Protein AF-A0A8J6WYE4-F1 (afdb_monomer_lite)

Secondary structure (DSSP, 8-state):
--------HHHHHHHHHHHHHHTT--HHHHHHHHHHHHTT--GGGS-HHHHHHHHHHHHHHT-

Sequence (63 aa):
MLNEFSWSTEGKELLFQVELIHRAIPEGRAAQVAKLLAANTPDELLTAEEQQLVDEVCRLWLK

Foldseek 3Di:
DDDPPPDDLVRQLVVQLVLLVVLVHPNVLSNLLSNVVSVVPPLVPDDPVNNVSVVVSVVSVVD

Structure (mmCIF, N/CA/C/O backbone):
data_AF-A0A8J6WYE4-F1
#
_entry.id   AF-A0A8J6WYE4-F1
#
loop_
_atom_site.group_PDB
_atom_site.id
_atom_site.type_symbol
_atom_site.label_atom_id
_atom_site.label_alt_id
_atom_site.label_comp_id
_atom_site.label_asym_id
_atom_site.label_entity_id
_atom_site.label_seq_id
_atom_site.pdbx_PDB_ins_code
_atom_site.Cartn_x
_atom_site.Cartn_y
_atom_site.Cartn_z
_atom_site.occupancy
_atom_site.B_iso_or_equiv
_atom_site.auth_seq_id
_atom_site.auth_comp_id
_atom_site.auth_asym_id
_atom_site.auth_atom_id
_atom_site.pdbx_PDB_model_num
ATOM 1 N N . MET A 1 1 ? 16.185 -17.585 16.123 1.00 33.25 1 MET A N 1
ATOM 2 C CA . MET A 1 1 ? 14.810 -17.060 15.980 1.00 33.25 1 MET A CA 1
ATOM 3 C C . MET A 1 1 ? 14.930 -15.655 15.427 1.00 33.25 1 MET A C 1
ATOM 5 O O . MET A 1 1 ? 15.859 -14.965 15.823 1.00 33.25 1 MET A O 1
ATOM 9 N N . LEU A 1 2 ? 14.134 -15.345 14.405 1.00 43.56 2 LEU A N 1
ATOM 10 C CA . LEU A 1 2 ? 14.322 -14.228 13.474 1.00 43.56 2 LEU A CA 1
ATOM 11 C C . LEU A 1 2 ? 14.528 -12.900 14.210 1.00 43.56 2 LEU A C 1
ATOM 13 O O . LEU A 1 2 ? 13.754 -12.550 15.091 1.00 43.56 2 LEU A O 1
ATOM 17 N N . ASN A 1 3 ? 15.606 -12.206 13.851 1.00 44.66 3 ASN A N 1
ATOM 18 C CA . ASN A 1 3 ? 15.943 -10.896 14.383 1.00 44.66 3 ASN A CA 1
ATOM 19 C C . ASN A 1 3 ? 14.864 -9.917 13.902 1.00 44.66 3 ASN A C 1
ATOM 21 O O . ASN A 1 3 ? 14.786 -9.631 12.706 1.00 44.66 3 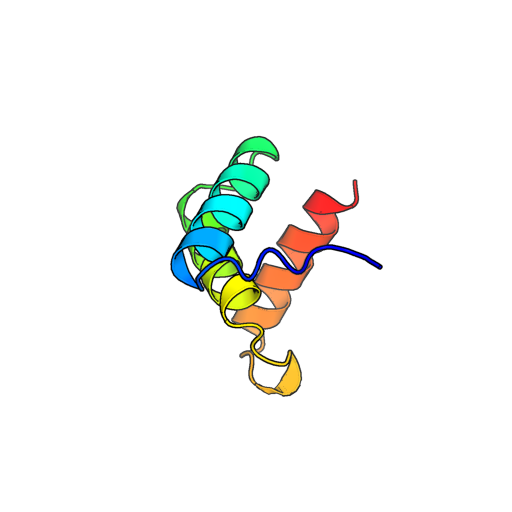ASN A O 1
ATOM 25 N N . GLU A 1 4 ? 13.996 -9.479 14.810 1.00 50.47 4 GLU A N 1
ATOM 26 C CA . GLU A 1 4 ? 12.941 -8.507 14.542 1.00 50.47 4 GLU A CA 1
ATOM 27 C C . GLU A 1 4 ? 13.590 -7.159 14.207 1.00 50.47 4 GLU A C 1
ATOM 29 O O . GLU A 1 4 ? 13.827 -6.315 15.069 1.00 50.47 4 GLU A O 1
ATOM 34 N N . PHE A 1 5 ? 13.910 -6.950 12.929 1.00 53.19 5 PHE A N 1
ATOM 35 C CA . PHE A 1 5 ? 14.125 -5.617 12.387 1.00 53.19 5 PHE A CA 1
ATOM 36 C C . PHE A 1 5 ? 12.790 -4.871 12.492 1.00 53.19 5 PHE A C 1
ATOM 38 O O . PHE A 1 5 ? 11.993 -4.840 11.557 1.00 53.19 5 PHE A O 1
ATOM 45 N N . SER A 1 6 ? 12.521 -4.299 13.665 1.00 62.44 6 SER A N 1
ATOM 46 C CA . SER A 1 6 ? 11.463 -3.317 13.865 1.00 62.44 6 SER A CA 1
ATOM 47 C C . SER A 1 6 ? 11.835 -2.078 13.060 1.00 62.44 6 SER A C 1
ATOM 49 O O . SER A 1 6 ? 12.445 -1.139 13.570 1.00 62.44 6 SER A O 1
ATOM 51 N N . TRP A 1 7 ? 11.525 -2.085 11.770 1.00 69.62 7 TRP A N 1
ATOM 52 C CA . TRP A 1 7 ? 11.580 -0.870 10.978 1.00 69.62 7 TRP A CA 1
ATOM 53 C C . TRP A 1 7 ? 10.571 0.126 11.538 1.00 69.62 7 TRP A C 1
ATOM 55 O O . TRP A 1 7 ? 9.455 -0.265 11.901 1.00 69.62 7 TRP A O 1
ATOM 65 N N . SER A 1 8 ? 10.972 1.399 11.618 1.00 87.50 8 SER A N 1
ATOM 66 C CA . SER A 1 8 ? 10.036 2.473 11.947 1.00 87.50 8 SER A CA 1
ATOM 67 C C . SER A 1 8 ? 8.913 2.501 10.912 1.00 87.50 8 SER A C 1
ATOM 69 O O . SER A 1 8 ? 9.070 1.974 9.804 1.00 87.50 8 SER A O 1
ATOM 71 N N . THR A 1 9 ? 7.777 3.100 11.261 1.00 87.88 9 THR A N 1
ATOM 72 C CA . THR A 1 9 ? 6.662 3.256 10.321 1.00 87.88 9 THR A CA 1
ATOM 73 C C . THR A 1 9 ? 7.143 3.932 9.039 1.00 87.88 9 THR A C 1
ATOM 75 O O . THR A 1 9 ? 6.912 3.401 7.961 1.00 87.88 9 THR A O 1
ATOM 78 N N . GLU A 1 10 ? 7.950 4.990 9.146 1.00 89.06 10 GLU A N 1
ATOM 79 C CA . GLU A 1 10 ? 8.541 5.684 7.996 1.00 89.06 10 GLU A CA 1
ATOM 80 C C . GLU A 1 10 ? 9.455 4.767 7.167 1.00 89.06 10 GLU A C 1
ATOM 82 O O . GLU A 1 10 ? 9.444 4.819 5.939 1.00 89.06 10 GLU A O 1
ATOM 87 N N . GLY A 1 11 ? 10.231 3.892 7.816 1.00 90.88 11 GLY A N 1
ATOM 88 C CA . GLY A 1 11 ? 11.070 2.912 7.124 1.00 90.88 11 GLY A CA 1
ATOM 89 C C . GLY A 1 11 ? 10.255 1.875 6.344 1.00 90.88 11 GLY A C 1
ATOM 90 O O . GLY A 1 11 ? 10.631 1.500 5.233 1.00 90.88 11 GLY A O 1
ATOM 91 N N . LYS A 1 12 ? 9.118 1.438 6.896 1.00 91.62 12 LYS A N 1
ATOM 92 C CA . LYS A 1 12 ? 8.176 0.540 6.211 1.00 91.62 12 LYS A CA 1
ATOM 93 C C . LYS A 1 12 ? 7.479 1.241 5.049 1.00 91.62 12 LYS A C 1
ATOM 95 O O . LYS A 1 12 ? 7.386 0.654 3.976 1.00 91.62 12 LYS A O 1
ATOM 100 N N . GLU A 1 13 ? 7.049 2.489 5.241 1.00 93.81 13 GLU A N 1
ATOM 101 C CA . GLU A 1 13 ? 6.455 3.315 4.184 1.00 93.81 13 GLU A CA 1
ATOM 102 C C . GLU A 1 13 ? 7.410 3.436 2.996 1.00 93.81 13 GLU A C 1
ATOM 104 O O . GLU A 1 13 ? 7.040 3.116 1.869 1.00 93.81 13 GLU A O 1
ATOM 109 N N . LEU A 1 14 ? 8.668 3.807 3.248 1.00 93.62 14 LEU A N 1
ATOM 110 C CA . LEU A 1 14 ? 9.686 3.927 2.205 1.00 93.62 14 LEU A CA 1
ATOM 111 C C . LEU A 1 14 ? 9.928 2.612 1.463 1.00 93.62 14 LEU A C 1
ATOM 113 O O . LEU A 1 14 ? 9.986 2.622 0.233 1.00 93.62 14 LEU A O 1
ATOM 1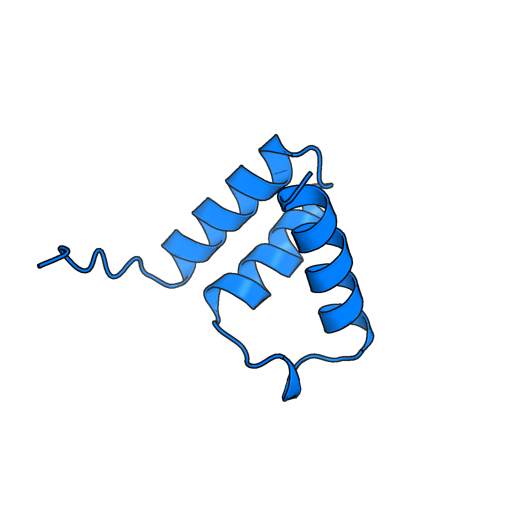17 N N . LEU A 1 15 ? 10.032 1.482 2.174 1.00 93.00 15 LEU A N 1
ATOM 118 C CA . LEU A 1 15 ? 10.174 0.185 1.509 1.00 93.00 15 LEU A CA 1
ATOM 119 C C . LEU A 1 15 ? 8.988 -0.088 0.596 1.00 93.00 15 LEU A C 1
ATOM 121 O O . LEU A 1 15 ? 9.188 -0.390 -0.579 1.00 93.00 15 LEU A O 1
ATOM 125 N N . PHE A 1 16 ? 7.769 -0.021 1.134 1.00 91.94 16 PHE A N 1
ATOM 126 C CA . PHE A 1 16 ? 6.585 -0.343 0.354 1.00 91.94 16 PHE A CA 1
ATOM 127 C C . PHE A 1 16 ? 6.478 0.589 -0.848 1.00 91.94 16 PHE A C 1
ATOM 129 O O . PHE A 1 16 ? 6.276 0.118 -1.959 1.00 91.94 16 PHE A O 1
ATOM 136 N N . GLN A 1 17 ? 6.713 1.888 -0.679 1.00 93.50 17 GLN A N 1
ATOM 137 C CA . GLN A 1 17 ? 6.654 2.833 -1.786 1.00 93.50 17 GLN A CA 1
ATOM 138 C C . GLN A 1 17 ? 7.657 2.481 -2.896 1.00 93.50 17 GLN A C 1
ATOM 140 O O . GLN A 1 17 ? 7.272 2.443 -4.065 1.00 93.50 17 GLN A O 1
ATOM 145 N N . VAL A 1 18 ? 8.911 2.169 -2.550 1.00 94.25 18 VAL A N 1
ATOM 146 C CA . VAL A 1 18 ? 9.943 1.770 -3.524 1.00 94.25 18 VAL A CA 1
ATOM 147 C C . VAL A 1 18 ? 9.568 0.467 -4.233 1.00 94.25 18 VAL A C 1
ATOM 149 O O . VAL A 1 18 ? 9.624 0.393 -5.460 1.00 94.25 18 VAL A O 1
ATOM 152 N N . GLU A 1 19 ? 9.125 -0.542 -3.486 1.00 92.12 19 GLU A N 1
ATOM 153 C CA . GLU A 1 19 ? 8.715 -1.840 -4.031 1.00 92.12 19 GLU A CA 1
ATOM 154 C C . GLU A 1 19 ? 7.516 -1.737 -4.981 1.00 92.12 19 GLU A C 1
ATOM 156 O O . GLU A 1 19 ? 7.449 -2.441 -5.993 1.00 92.12 19 GLU A O 1
ATOM 161 N N . LEU A 1 20 ? 6.569 -0.850 -4.680 1.00 92.19 20 LEU A N 1
ATOM 162 C CA . LEU A 1 20 ? 5.406 -0.601 -5.524 1.00 92.19 20 LEU A CA 1
ATOM 163 C C . LEU A 1 20 ? 5.793 0.153 -6.803 1.00 92.19 20 LEU A C 1
ATOM 165 O O . LEU A 1 20 ? 5.347 -0.217 -7.890 1.00 92.19 20 LEU A O 1
ATOM 169 N N . ILE A 1 21 ? 6.677 1.150 -6.706 1.00 91.94 21 ILE A N 1
ATOM 170 C CA . ILE A 1 21 ? 7.207 1.868 -7.876 1.00 91.94 21 ILE A CA 1
ATOM 171 C C . ILE A 1 21 ? 7.989 0.915 -8.791 1.00 91.94 21 ILE A C 1
ATOM 173 O O . ILE A 1 21 ? 7.802 0.948 -10.007 1.00 91.94 21 ILE A O 1
ATOM 177 N N . HIS A 1 22 ? 8.813 0.020 -8.234 1.00 91.44 22 HIS A N 1
ATOM 178 C CA . HIS A 1 22 ? 9.528 -1.002 -9.010 1.00 91.44 22 HIS A CA 1
ATOM 179 C C . HIS A 1 22 ? 8.589 -1.921 -9.800 1.00 91.44 22 HIS A C 1
ATOM 181 O O . HIS A 1 22 ? 8.948 -2.387 -10.880 1.00 91.44 22 HIS A O 1
ATOM 187 N N . ARG A 1 23 ? 7.365 -2.138 -9.308 1.00 87.75 23 ARG A N 1
ATOM 188 C CA . ARG A 1 23 ? 6.308 -2.888 -10.003 1.00 87.75 23 ARG A CA 1
ATOM 189 C C . ARG A 1 23 ? 5.457 -2.026 -10.940 1.00 87.75 23 ARG A C 1
ATOM 191 O O . ARG A 1 23 ? 4.356 -2.420 -11.313 1.00 87.75 23 ARG A O 1
ATOM 198 N N . ALA A 1 24 ? 5.970 -0.861 -11.334 1.00 88.81 24 ALA A N 1
ATOM 199 C CA . ALA A 1 24 ? 5.325 0.095 -12.228 1.00 88.81 24 ALA A CA 1
ATOM 200 C C . ALA A 1 24 ? 3.991 0.661 -11.706 1.00 88.81 24 ALA A C 1
ATOM 202 O O . ALA A 1 24 ? 3.160 1.126 -12.490 1.00 88.81 24 ALA A O 1
ATOM 203 N N . ILE A 1 25 ? 3.780 0.666 -10.386 1.00 88.31 25 ILE A N 1
ATOM 204 C CA . ILE A 1 25 ? 2.639 1.368 -9.796 1.00 88.31 25 ILE A CA 1
ATOM 205 C C . ILE A 1 25 ? 2.928 2.874 -9.801 1.00 88.31 25 ILE A C 1
ATOM 207 O O . ILE A 1 25 ? 4.021 3.281 -9.399 1.00 88.31 25 ILE A O 1
ATOM 211 N N . PRO A 1 26 ? 1.970 3.723 -10.226 1.00 91.00 26 PRO A N 1
ATOM 212 C CA . PRO A 1 26 ? 2.152 5.170 -10.218 1.00 91.00 26 PRO A CA 1
ATOM 213 C C . PRO A 1 26 ? 2.541 5.689 -8.833 1.00 91.00 26 PRO A C 1
ATOM 215 O O . PRO A 1 26 ? 1.911 5.322 -7.842 1.00 91.00 26 PRO A O 1
ATOM 218 N N . GLU A 1 27 ? 3.521 6.592 -8.777 1.00 88.38 27 GLU A N 1
ATOM 219 C CA . GLU A 1 27 ? 4.124 7.104 -7.536 1.00 88.38 27 GLU A CA 1
ATOM 220 C C . GLU A 1 27 ? 3.089 7.563 -6.496 1.00 88.38 27 GLU A C 1
ATOM 222 O O . GLU A 1 27 ? 3.185 7.195 -5.328 1.00 88.38 27 GLU A O 1
ATOM 227 N N . GLY A 1 28 ? 2.045 8.286 -6.918 1.00 89.94 28 GLY A N 1
ATOM 228 C CA . GLY A 1 28 ? 0.982 8.738 -6.014 1.00 89.94 28 GLY A CA 1
ATOM 229 C 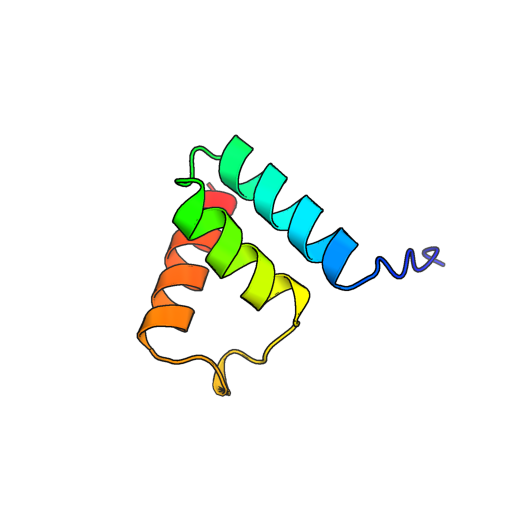C . GLY A 1 28 ? 0.176 7.591 -5.390 1.00 89.94 28 GLY A C 1
ATOM 230 O O . GLY A 1 28 ? -0.120 7.625 -4.197 1.00 89.94 28 GLY A O 1
ATOM 231 N N . ARG A 1 29 ? -0.128 6.541 -6.167 1.00 90.50 29 ARG A N 1
ATOM 232 C CA . ARG A 1 29 ? -0.807 5.336 -5.656 1.00 90.50 29 ARG A CA 1
ATOM 233 C C . ARG A 1 29 ? 0.126 4.522 -4.764 1.00 90.50 29 ARG A C 1
ATOM 235 O O . ARG A 1 29 ? -0.302 4.042 -3.720 1.00 90.50 29 ARG A O 1
ATOM 242 N N . ALA A 1 30 ? 1.394 4.403 -5.153 1.00 90.94 30 ALA A N 1
ATOM 243 C CA . ALA A 1 30 ? 2.414 3.714 -4.375 1.00 90.94 30 ALA A CA 1
ATOM 244 C C . ALA A 1 30 ? 2.593 4.354 -2.991 1.00 90.94 30 ALA A C 1
ATOM 246 O O . ALA A 1 30 ? 2.562 3.643 -1.994 1.00 90.94 30 ALA A O 1
ATOM 247 N N . ALA A 1 31 ? 2.698 5.684 -2.914 1.00 93.25 31 ALA A N 1
ATOM 248 C CA . ALA A 1 31 ? 2.813 6.407 -1.648 1.00 93.25 31 ALA A CA 1
ATOM 249 C C . ALA A 1 31 ? 1.577 6.213 -0.752 1.00 93.25 31 ALA A C 1
ATOM 251 O O . ALA A 1 31 ? 1.703 5.959 0.445 1.00 93.25 31 ALA A O 1
ATOM 252 N N . GLN A 1 32 ? 0.377 6.291 -1.336 1.00 92.38 32 GLN A N 1
ATOM 253 C CA . GLN A 1 32 ? -0.870 6.120 -0.593 1.00 92.38 32 GLN A CA 1
ATOM 254 C C . GLN A 1 32 ? -0.993 4.706 -0.009 1.00 92.38 32 GLN A C 1
ATOM 256 O O . GLN A 1 32 ? -1.262 4.557 1.180 1.00 92.38 32 GLN A O 1
ATOM 261 N N . VAL A 1 33 ? -0.741 3.670 -0.813 1.00 92.50 33 VAL A N 1
ATOM 262 C CA . VAL A 1 33 ? -0.805 2.275 -0.349 1.00 92.50 33 VAL A CA 1
ATOM 263 C C . VAL A 1 33 ? 0.312 1.959 0.637 1.00 92.50 33 VAL A C 1
ATOM 265 O O . VAL A 1 33 ? 0.065 1.300 1.641 1.00 92.50 33 VAL A O 1
ATOM 268 N N . ALA A 1 34 ? 1.523 2.468 0.411 1.00 92.81 34 ALA A N 1
ATOM 269 C CA . ALA A 1 34 ? 2.644 2.279 1.322 1.00 92.81 34 ALA A CA 1
ATOM 270 C C . ALA A 1 34 ? 2.337 2.780 2.736 1.00 92.81 34 ALA A C 1
ATOM 272 O O . ALA A 1 34 ? 2.648 2.093 3.707 1.00 92.81 34 ALA A O 1
ATOM 273 N N . LYS A 1 35 ? 1.667 3.931 2.843 1.00 92.69 35 LYS A N 1
ATOM 274 C CA . LYS A 1 35 ? 1.203 4.482 4.117 1.00 92.69 35 LYS A CA 1
ATOM 275 C C . LYS A 1 35 ? 0.190 3.572 4.812 1.00 92.69 35 LYS A C 1
ATOM 277 O O . LYS A 1 35 ? 0.318 3.317 6.007 1.00 92.69 35 LYS A O 1
ATOM 282 N N . LEU A 1 36 ? -0.788 3.053 4.068 1.00 91.56 36 LEU A N 1
ATOM 283 C CA . LEU A 1 36 ? -1.799 2.134 4.604 1.00 91.56 36 LEU A CA 1
ATOM 284 C C . LEU A 1 36 ? -1.167 0.822 5.099 1.00 91.56 36 LEU A C 1
ATOM 286 O O . LEU A 1 36 ? -1.446 0.385 6.214 1.00 91.56 36 LEU A O 1
ATOM 290 N N . LEU A 1 37 ? -0.261 0.241 4.307 1.00 89.75 37 LEU A N 1
ATOM 291 C CA . LEU A 1 37 ? 0.443 -0.998 4.649 1.00 89.75 37 LEU A CA 1
ATOM 292 C C . LEU A 1 37 ? 1.397 -0.815 5.837 1.00 89.75 37 LEU A C 1
ATOM 294 O O . LEU A 1 37 ? 1.453 -1.660 6.726 1.00 89.75 37 LEU A O 1
ATOM 298 N N . ALA A 1 38 ? 2.141 0.290 5.889 1.00 91.00 38 ALA A N 1
ATOM 299 C CA . ALA A 1 38 ? 3.079 0.564 6.976 1.00 91.00 38 ALA A CA 1
ATOM 300 C C . ALA A 1 38 ? 2.390 0.837 8.315 1.00 91.00 38 ALA A C 1
ATOM 302 O O . ALA A 1 38 ? 2.927 0.468 9.363 1.00 91.00 38 ALA A O 1
ATOM 303 N N . ALA A 1 39 ? 1.202 1.447 8.276 1.00 88.94 39 ALA A N 1
ATOM 304 C CA . ALA A 1 39 ? 0.374 1.679 9.450 1.00 88.94 39 ALA A CA 1
ATOM 305 C C . ALA A 1 39 ? -0.215 0.383 10.036 1.00 88.94 39 ALA A C 1
ATOM 307 O O . ALA A 1 39 ? -0.694 0.411 11.169 1.00 88.94 39 ALA A O 1
ATOM 308 N N . ASN A 1 40 ? -0.166 -0.743 9.302 1.00 85.06 40 ASN A N 1
ATOM 309 C CA . ASN A 1 40 ? -0.863 -1.986 9.654 1.00 85.06 40 ASN A CA 1
ATOM 310 C C . ASN A 1 40 ? -2.341 -1.733 9.997 1.00 85.06 40 ASN A C 1
ATOM 312 O O . ASN A 1 40 ? -2.888 -2.357 10.909 1.00 85.06 40 ASN A O 1
ATOM 316 N N . THR A 1 41 ? -2.973 -0.784 9.302 1.00 83.31 41 THR A N 1
ATOM 317 C CA . THR A 1 41 ? -4.392 -0.499 9.493 1.00 83.31 41 THR A CA 1
ATOM 318 C C . THR A 1 41 ? -5.181 -1.759 9.143 1.00 83.31 41 THR A C 1
ATOM 320 O O . THR A 1 41 ? -5.041 -2.242 8.020 1.00 83.31 41 THR A O 1
ATOM 323 N N . PRO A 1 42 ? -5.985 -2.313 10.069 1.00 84.62 42 PRO A N 1
ATOM 324 C CA . PRO A 1 42 ? -6.859 -3.431 9.754 1.00 84.62 42 PRO A CA 1
ATOM 325 C C . PRO A 1 42 ? -7.771 -3.087 8.580 1.00 84.62 42 PRO A C 1
ATOM 327 O O . PRO A 1 42 ? -8.325 -1.988 8.542 1.00 84.62 42 PRO A O 1
ATOM 330 N N . ASP A 1 43 ? -7.981 -4.041 7.677 1.00 82.56 43 ASP A N 1
ATOM 331 C CA . ASP A 1 43 ? -8.817 -3.854 6.485 1.00 82.56 43 ASP A CA 1
ATOM 332 C C . ASP A 1 43 ? -10.232 -3.352 6.820 1.00 82.56 43 ASP A C 1
ATOM 334 O O . ASP A 1 43 ? -10.821 -2.586 6.068 1.00 82.56 43 ASP A O 1
ATOM 338 N N . GLU A 1 44 ? -10.759 -3.733 7.986 1.00 86.88 44 GLU A N 1
ATOM 339 C CA . GLU A 1 44 ? -12.065 -3.318 8.521 1.00 86.88 44 GLU A CA 1
ATOM 340 C C . GLU A 1 44 ? -12.170 -1.807 8.793 1.00 86.88 44 GLU A C 1
ATOM 342 O O . GLU A 1 44 ? -13.274 -1.274 8.906 1.00 86.88 44 GLU A O 1
ATOM 347 N N . LEU A 1 45 ? -11.029 -1.127 8.942 1.00 88.44 45 LEU A N 1
ATOM 348 C CA . LEU A 1 45 ? -10.934 0.312 9.191 1.00 88.44 45 LEU A CA 1
ATOM 349 C C . LEU A 1 45 ? -10.614 1.115 7.926 1.00 88.44 45 LEU A C 1
ATOM 351 O O . LEU A 1 45 ? -10.619 2.345 7.985 1.00 88.44 45 LEU A O 1
ATOM 355 N N . LEU A 1 46 ? -10.329 0.443 6.809 1.00 89.00 46 LEU A N 1
ATOM 356 C CA . LEU A 1 46 ? -10.132 1.092 5.520 1.00 89.00 46 LEU A CA 1
ATOM 357 C C . LEU A 1 46 ? -11.480 1.493 4.925 1.00 89.00 46 LEU A C 1
ATOM 359 O O . LEU A 1 46 ? -12.490 0.802 5.090 1.00 89.00 46 LEU A O 1
ATOM 363 N N . THR A 1 47 ? -11.507 2.600 4.186 1.00 91.94 47 THR A N 1
ATOM 364 C CA . THR A 1 47 ? -12.673 2.884 3.343 1.00 91.94 47 THR A CA 1
ATOM 365 C C . THR A 1 47 ? -12.745 1.890 2.184 1.00 91.94 47 THR A C 1
ATOM 367 O O . THR A 1 47 ? -11.757 1.246 1.828 1.00 91.94 47 THR A O 1
ATOM 370 N N . ALA A 1 48 ? -13.910 1.784 1.542 1.00 90.88 48 ALA A N 1
ATOM 371 C CA . ALA A 1 48 ? -14.073 0.918 0.375 1.00 90.88 48 ALA A CA 1
ATOM 372 C C . ALA A 1 48 ? -13.085 1.275 -0.753 1.00 90.88 48 ALA A C 1
ATOM 374 O O . ALA A 1 48 ? -12.555 0.386 -1.419 1.00 90.88 48 ALA A O 1
ATOM 375 N N . GLU A 1 49 ? -12.800 2.566 -0.946 1.00 89.06 49 GLU A N 1
ATOM 376 C CA . GLU A 1 49 ? -11.828 3.043 -1.932 1.00 89.06 49 GLU A CA 1
ATOM 377 C C . GLU A 1 49 ? -10.388 2.678 -1.552 1.00 89.06 49 GLU A C 1
ATOM 379 O O . GLU A 1 49 ? -9.615 2.253 -2.411 1.00 89.06 49 GLU A O 1
ATOM 384 N N . GLU A 1 50 ? -10.019 2.824 -0.276 1.00 90.25 50 GLU A N 1
ATOM 385 C CA . GLU A 1 50 ? -8.695 2.446 0.229 1.00 90.25 50 GLU A CA 1
ATOM 386 C C . GLU A 1 50 ? -8.475 0.940 0.127 1.00 90.25 50 GLU A C 1
ATOM 388 O O . GLU A 1 50 ? -7.436 0.501 -0.368 1.00 90.25 50 GLU A O 1
ATOM 393 N N . GLN A 1 51 ? -9.476 0.153 0.520 1.00 92.25 51 GLN A N 1
ATOM 394 C CA . GLN A 1 51 ? -9.429 -1.296 0.425 1.00 92.25 51 GLN A CA 1
ATOM 395 C C . GLN A 1 51 ? -9.297 -1.734 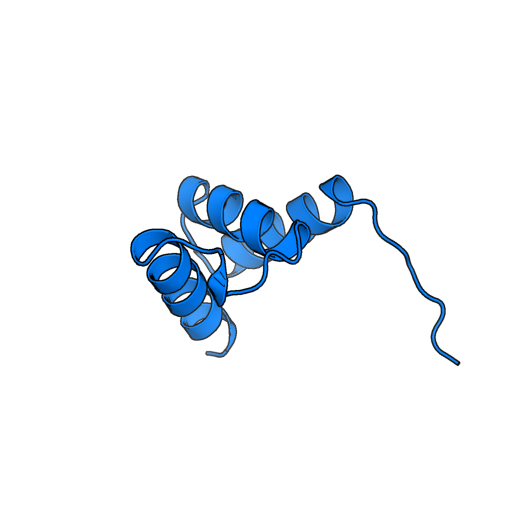-1.032 1.00 92.25 51 GLN A C 1
ATOM 397 O O . GLN A 1 51 ? -8.401 -2.508 -1.344 1.00 92.25 51 GLN A O 1
ATOM 402 N N . GLN A 1 52 ? -10.103 -1.175 -1.946 1.00 91.69 52 GLN A N 1
ATOM 403 C CA . GLN A 1 52 ? -10.007 -1.463 -3.380 1.00 91.69 52 GLN A CA 1
ATOM 404 C C . GLN A 1 52 ? -8.622 -1.121 -3.951 1.00 91.69 52 GLN A C 1
ATOM 406 O O . GLN A 1 52 ? -8.095 -1.874 -4.776 1.00 91.69 52 GLN A O 1
ATOM 411 N N . LEU A 1 53 ? -8.039 0.002 -3.525 1.00 90.00 53 LEU A N 1
ATOM 412 C CA . LEU A 1 53 ? -6.715 0.434 -3.955 1.00 90.00 53 LEU A CA 1
ATOM 413 C C . LEU A 1 53 ? -5.622 -0.522 -3.457 1.00 90.00 53 LEU A C 1
ATOM 415 O O . LEU A 1 53 ? -4.797 -0.960 -4.260 1.00 90.00 53 LEU A O 1
ATOM 419 N N . VAL A 1 54 ? -5.626 -0.868 -2.165 1.00 90.19 54 VAL A N 1
ATOM 420 C CA . VAL A 1 54 ? -4.691 -1.845 -1.578 1.00 90.19 54 VAL A CA 1
ATOM 421 C C . VAL A 1 54 ? -4.810 -3.183 -2.304 1.00 90.19 54 VAL A C 1
ATOM 423 O O . VAL A 1 54 ? -3.807 -3.753 -2.722 1.00 90.19 54 VAL A O 1
ATOM 426 N N . ASP A 1 55 ? -6.033 -3.635 -2.552 1.00 91.19 55 ASP A N 1
ATOM 427 C CA . ASP A 1 55 ? -6.345 -4.866 -3.266 1.00 91.19 55 ASP A CA 1
ATOM 428 C C 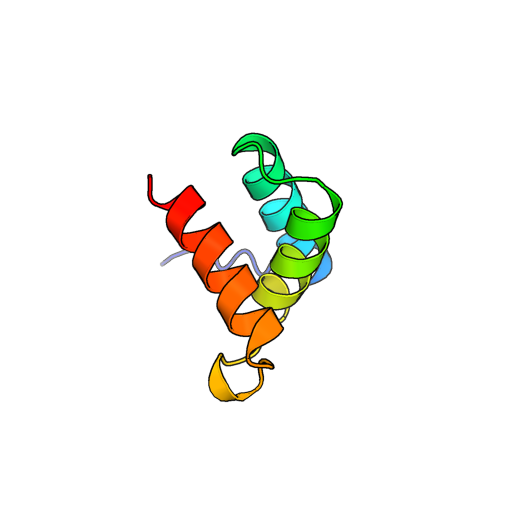. ASP A 1 55 ? -5.787 -4.897 -4.696 1.00 91.19 55 ASP A C 1
ATOM 430 O O . ASP A 1 55 ? -5.186 -5.884 -5.123 1.00 91.19 55 ASP A O 1
ATOM 434 N N . GLU A 1 56 ? -6.006 -3.831 -5.472 1.00 89.38 56 GLU A N 1
ATOM 435 C CA . GLU A 1 56 ? -5.492 -3.709 -6.840 1.00 89.38 56 GLU A CA 1
ATOM 436 C C . GLU A 1 56 ? -3.964 -3.780 -6.844 1.00 89.38 56 GLU A C 1
ATOM 438 O O . GLU A 1 56 ? -3.374 -4.535 -7.620 1.00 89.38 56 GLU A O 1
ATOM 443 N N . VAL A 1 57 ? -3.335 -3.046 -5.930 1.00 87.75 57 VAL A N 1
ATOM 444 C CA . VAL A 1 57 ? -1.885 -2.988 -5.787 1.00 87.75 57 VAL A CA 1
ATOM 445 C C . VAL A 1 57 ? -1.295 -4.326 -5.335 1.00 87.75 57 VAL A C 1
ATOM 447 O O . VAL A 1 57 ? -0.342 -4.809 -5.946 1.00 87.75 57 VAL A O 1
ATOM 450 N N . CYS A 1 58 ? -1.876 -4.979 -4.331 1.00 85.12 58 CYS A N 1
ATOM 451 C CA . CYS A 1 58 ? -1.439 -6.294 -3.867 1.00 85.12 58 CYS A CA 1
ATOM 452 C C . CYS A 1 58 ? -1.626 -7.367 -4.950 1.00 85.12 58 CYS A C 1
ATOM 454 O O . CYS A 1 58 ? -0.763 -8.227 -5.127 1.00 85.12 58 CYS A O 1
ATOM 456 N N . ARG A 1 59 ? -2.698 -7.296 -5.751 1.00 87.62 59 ARG A N 1
ATOM 457 C CA . ARG A 1 59 ? -2.876 -8.179 -6.917 1.00 87.62 59 ARG A CA 1
ATOM 458 C C . ARG A 1 59 ? -1.814 -7.959 -7.991 1.00 87.62 59 ARG A C 1
ATOM 460 O O . ARG A 1 59 ? -1.404 -8.927 -8.624 1.00 87.62 59 ARG A O 1
ATOM 467 N N . LEU A 1 60 ? -1.387 -6.717 -8.218 1.00 82.56 60 LEU A N 1
ATOM 468 C CA . LEU A 1 60 ? -0.264 -6.418 -9.110 1.00 82.56 60 LEU A CA 1
ATOM 469 C C . LEU A 1 60 ? 1.065 -6.908 -8.527 1.00 82.56 60 LEU A C 1
ATOM 471 O O . LEU A 1 60 ? 1.928 -7.326 -9.288 1.00 82.56 60 LEU A O 1
ATOM 475 N N . TRP A 1 61 ? 1.214 -6.903 -7.199 1.00 79.88 61 TRP A N 1
ATOM 476 C CA . TRP A 1 61 ? 2.401 -7.425 -6.523 1.00 79.88 61 TRP A CA 1
ATOM 477 C C . TRP A 1 61 ? 2.565 -8.935 -6.699 1.00 79.88 61 TRP A C 1
ATOM 479 O O . TRP A 1 61 ? 3.675 -9.398 -6.948 1.00 79.88 61 TRP A O 1
ATOM 489 N N . LEU A 1 62 ? 1.479 -9.697 -6.548 1.00 80.56 62 LEU A N 1
ATOM 490 C CA . LEU A 1 62 ? 1.486 -11.165 -6.600 1.00 80.56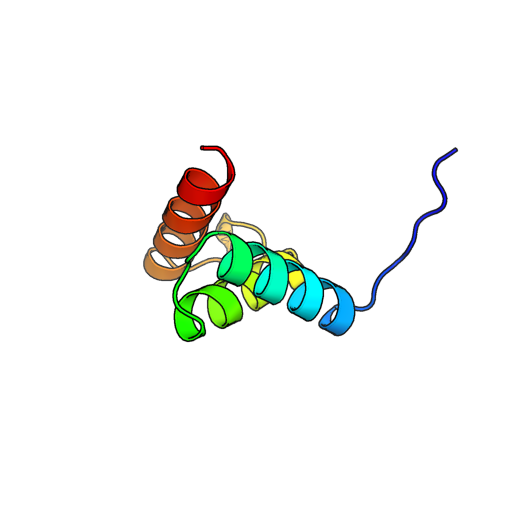 62 LEU A CA 1
ATOM 491 C C . LEU A 1 62 ? 1.609 -11.756 -8.016 1.00 80.56 62 LEU A C 1
ATOM 493 O O . LEU A 1 62 ? 1.688 -12.979 -8.144 1.00 80.56 62 LEU A O 1
ATOM 497 N N . LYS A 1 63 ? 1.576 -10.924 -9.059 1.00 70.75 63 LYS A N 1
ATOM 498 C CA . LYS A 1 63 ? 1.845 -11.341 -10.441 1.00 70.75 63 LYS A CA 1
ATOM 499 C C . LYS A 1 63 ? 3.341 -11.396 -10.719 1.00 70.75 63 LYS A C 1
ATOM 501 O O . LYS A 1 63 ? 3.728 -12.323 -11.462 1.00 70.75 63 LYS A O 1
#

Radius of gyration: 12.04 Å; chains: 1; bounding box: 30×26×28 Å

pLDDT: mean 84.97, std 13.17, range [33.25, 94.25]